Protein AF-A0A929NPH1-F1 (afdb_monomer_lite)

Radius of gyration: 18.11 Å; chains: 1; bounding box: 41×28×46 Å

pLDDT: mean 74.33, std 13.27, range [34.91, 93.19]

Sequence (129 aa):
QRPDTAELERLAEAVLREHPLPDDRQDRSYEQRMALKARSIADYDRKHGAAGVVEELALFTTLYGPDAVEEVEGNDEARIEALNRRLAAEIRACKWDEASPTLIALLMQQVRARLIRTNPRYLKTTLGE

Secondary structure (DSSP, 8-state):
-PPPHHHHHHHHHHHHHHSPPPSSSTT--HHHHHHHHHHHHHHHHHHHHHHHHHHHHHHHHHHH-HHHHHTS-SSHHHHHHHHHHHHHHHHHTTTT-S--HHHHHHHHHHHHHHHHHH-TTHHHHHS--

Structure (mmCIF, N/CA/C/O backbone):
data_AF-A0A929NPH1-F1
#
_entry.id   AF-A0A929NPH1-F1
#
loop_
_atom_site.group_PDB
_atom_site.id
_atom_site.type_symbol
_atom_site.label_atom_id
_atom_site.label_alt_id
_atom_site.label_comp_id
_atom_site.label_asym_id
_atom_site.label_entity_id
_atom_site.label_seq_id
_atom_site.pdbx_PDB_ins_code
_atom_site.Cartn_x
_atom_site.Cartn_y
_atom_site.Cartn_z
_atom_site.occupancy
_atom_site.B_iso_or_equiv
_atom_site.auth_seq_id
_atom_site.auth_comp_id
_atom_site.auth_asym_id
_atom_site.auth_atom_id
_atom_site.pdbx_PDB_model_num
ATOM 1 N N . GLN A 1 1 ? -6.721 -9.126 -13.159 1.00 41.84 1 GLN A N 1
ATOM 2 C CA . GLN A 1 1 ? -5.449 -9.876 -13.151 1.00 41.84 1 GLN A CA 1
ATOM 3 C C . GLN A 1 1 ? -4.318 -8.866 -13.259 1.00 41.84 1 GLN A C 1
ATOM 5 O O . GLN A 1 1 ? -4.361 -8.042 -14.168 1.00 41.84 1 GLN A O 1
ATOM 10 N N . ARG A 1 2 ? -3.388 -8.843 -12.294 1.00 48.34 2 ARG A N 1
ATOM 11 C CA . ARG A 1 2 ? -2.133 -8.090 -12.443 1.00 48.34 2 ARG A CA 1
ATOM 12 C C . ARG A 1 2 ? -1.293 -8.787 -13.523 1.00 48.34 2 ARG A C 1
ATOM 14 O O . ARG A 1 2 ? -1.312 -10.016 -13.549 1.00 48.34 2 ARG A O 1
ATOM 21 N N . PRO A 1 3 ? -0.603 -8.046 -14.401 1.00 53.06 3 PRO A N 1
ATOM 22 C CA . PRO A 1 3 ? 0.395 -8.657 -15.263 1.00 53.06 3 PRO A CA 1
ATOM 23 C C . PRO A 1 3 ? 1.508 -9.246 -14.388 1.00 53.06 3 PRO A C 1
ATOM 25 O O . PRO A 1 3 ? 1.906 -8.615 -13.407 1.00 53.06 3 PRO A O 1
ATOM 28 N N . ASP A 1 4 ? 1.964 -10.453 -14.719 1.00 70.69 4 ASP A N 1
ATOM 29 C CA . ASP A 1 4 ? 3.055 -11.118 -14.008 1.00 70.69 4 ASP A CA 1
ATOM 30 C C . ASP A 1 4 ? 4.316 -10.246 -14.112 1.00 70.69 4 ASP A C 1
ATOM 32 O O . ASP A 1 4 ? 4.729 -9.845 -15.202 1.00 70.69 4 ASP A O 1
ATOM 36 N N . THR A 1 5 ? 4.925 -9.913 -12.974 1.00 65.56 5 THR A N 1
ATOM 37 C CA . THR A 1 5 ? 6.148 -9.108 -12.899 1.00 65.56 5 THR A CA 1
ATOM 38 C C . THR A 1 5 ? 7.256 -9.686 -13.789 1.00 65.56 5 THR A C 1
ATOM 40 O O . THR A 1 5 ? 7.957 -8.931 -14.466 1.00 65.56 5 THR A O 1
ATOM 43 N N . ALA A 1 6 ? 7.360 -11.018 -13.874 1.00 67.31 6 ALA A N 1
ATOM 44 C CA . ALA A 1 6 ? 8.322 -11.703 -14.737 1.00 67.31 6 ALA A CA 1
ATOM 45 C C . ALA A 1 6 ? 7.966 -11.603 -16.231 1.00 67.31 6 ALA A C 1
ATOM 47 O O . ALA A 1 6 ? 8.829 -11.692 -17.107 1.00 67.31 6 ALA A O 1
ATOM 48 N N . GLU A 1 7 ? 6.688 -11.436 -16.555 1.00 69.31 7 GLU A N 1
ATOM 49 C CA . GLU A 1 7 ? 6.215 -11.185 -17.914 1.00 69.31 7 GLU A CA 1
ATOM 50 C C . GLU A 1 7 ? 6.472 -9.730 -18.326 1.00 69.31 7 GLU A C 1
ATOM 52 O O . GLU A 1 7 ? 6.988 -9.492 -19.417 1.00 69.31 7 GLU A O 1
ATOM 57 N N . LEU A 1 8 ? 6.225 -8.767 -17.429 1.00 67.31 8 LEU A N 1
ATOM 58 C CA . LEU A 1 8 ? 6.541 -7.349 -17.642 1.00 67.31 8 LEU A CA 1
ATOM 59 C C . LEU A 1 8 ? 8.036 -7.112 -17.859 1.00 67.31 8 LEU A C 1
ATOM 61 O O . LEU A 1 8 ? 8.409 -6.315 -18.719 1.00 67.31 8 LEU A O 1
ATOM 65 N N . GLU A 1 9 ? 8.887 -7.800 -17.099 1.00 73.38 9 GLU A N 1
ATOM 66 C CA . GLU A 1 9 ? 10.340 -7.702 -17.236 1.00 73.38 9 GLU A CA 1
ATOM 67 C C . GLU A 1 9 ? 10.815 -8.287 -18.573 1.00 73.38 9 GLU A C 1
ATOM 69 O O . GLU A 1 9 ? 11.537 -7.613 -19.310 1.00 73.38 9 GLU A O 1
ATOM 74 N N . ARG A 1 10 ? 10.318 -9.472 -18.959 1.00 76.06 10 ARG A N 1
ATOM 75 C CA . ARG A 1 10 ? 10.621 -10.079 -20.268 1.00 76.06 10 ARG A CA 1
ATOM 76 C C . ARG A 1 10 ? 10.176 -9.205 -21.439 1.00 76.06 10 ARG A C 1
ATOM 78 O O . ARG A 1 10 ? 10.933 -9.040 -22.394 1.00 76.06 10 ARG A O 1
ATOM 85 N N . LEU A 1 11 ? 8.976 -8.628 -21.371 1.00 73.56 11 LEU A N 1
ATOM 86 C CA . LEU A 1 11 ? 8.471 -7.722 -22.406 1.00 73.56 11 LEU A CA 1
ATOM 87 C C . LEU A 1 11 ? 9.298 -6.437 -22.485 1.00 73.56 11 LEU A C 1
ATOM 89 O O . LEU A 1 11 ? 9.636 -5.988 -23.580 1.00 73.56 11 LEU A O 1
ATOM 93 N N . ALA A 1 12 ? 9.661 -5.860 -21.339 1.00 70.50 12 ALA A N 1
ATOM 94 C CA . ALA A 1 12 ? 10.513 -4.680 -21.300 1.00 70.50 12 ALA A CA 1
ATOM 95 C C . ALA A 1 12 ? 11.902 -4.959 -21.899 1.00 70.50 12 ALA A C 1
ATOM 97 O O . ALA A 1 12 ? 12.421 -4.132 -22.646 1.00 70.50 12 ALA A O 1
ATOM 98 N N . GLU A 1 13 ? 12.497 -6.118 -21.611 1.00 77.31 13 GLU A N 1
ATOM 99 C CA . GLU A 1 13 ? 13.783 -6.522 -22.187 1.00 77.31 13 GLU A CA 1
ATOM 100 C C . GLU A 1 13 ? 13.717 -6.760 -23.694 1.00 77.31 13 GLU A C 1
ATOM 102 O O . GLU A 1 13 ? 14.625 -6.332 -24.408 1.00 77.31 13 GLU A O 1
ATOM 107 N N . ALA A 1 14 ?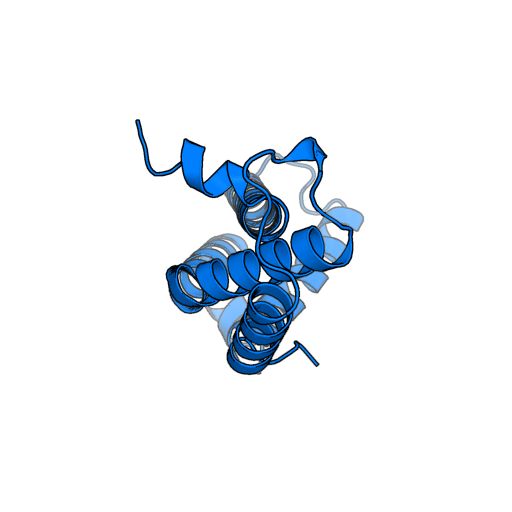 12.657 -7.404 -24.187 1.00 78.12 14 ALA A N 1
ATOM 108 C CA . ALA A 1 14 ? 12.464 -7.632 -25.617 1.00 78.12 14 ALA A CA 1
ATOM 109 C C . ALA A 1 14 ? 12.406 -6.302 -26.386 1.00 78.12 14 ALA A C 1
ATOM 111 O O . ALA A 1 14 ? 13.172 -6.092 -27.326 1.00 78.12 14 ALA A O 1
ATOM 112 N N . VAL A 1 15 ? 11.595 -5.354 -25.906 1.00 73.25 15 VAL A N 1
ATOM 113 C CA . VAL A 1 15 ? 11.452 -4.030 -26.529 1.00 73.25 15 VAL A CA 1
ATOM 114 C C . VAL A 1 15 ? 12.756 -3.230 -26.473 1.00 73.25 15 VAL A C 1
ATOM 116 O O . VAL A 1 15 ? 13.113 -2.575 -27.446 1.00 73.25 15 VAL A O 1
ATOM 119 N N . LEU A 1 16 ? 13.503 -3.284 -25.366 1.00 72.69 16 LEU A N 1
ATOM 120 C CA . LEU A 1 16 ? 14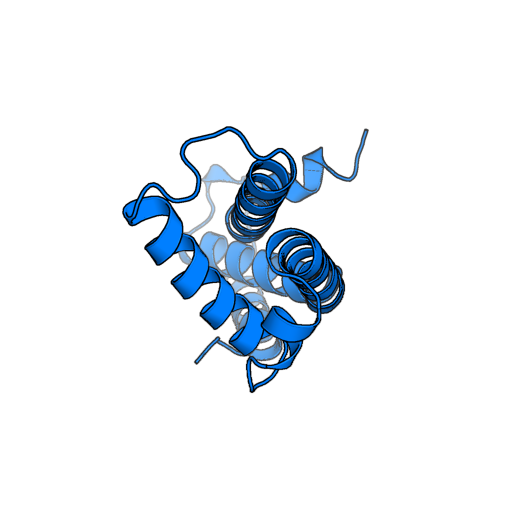.784 -2.572 -25.245 1.00 72.69 16 LEU A CA 1
ATOM 121 C C . LEU A 1 16 ? 15.908 -3.197 -26.084 1.00 72.69 16 LEU A C 1
ATOM 123 O O . LEU A 1 16 ? 16.882 -2.511 -26.391 1.00 72.69 16 LEU A O 1
ATOM 127 N N . ARG A 1 17 ? 15.789 -4.478 -26.451 1.00 78.50 17 ARG A N 1
ATOM 128 C CA . ARG A 1 17 ? 16.722 -5.164 -27.352 1.00 78.50 17 ARG A CA 1
ATOM 129 C C . ARG A 1 17 ? 16.461 -4.804 -28.815 1.00 78.50 17 ARG A C 1
ATOM 131 O O . ARG A 1 17 ? 17.414 -4.622 -29.564 1.00 78.50 17 ARG A O 1
ATOM 138 N N . GLU A 1 18 ? 15.193 -4.686 -29.201 1.00 75.88 18 GLU A N 1
ATOM 139 C CA . GLU A 1 18 ? 14.775 -4.294 -30.556 1.00 75.88 18 GLU A CA 1
ATOM 140 C C . GLU A 1 18 ? 14.897 -2.783 -30.793 1.00 75.88 18 GLU A C 1
ATOM 142 O O . GLU A 1 18 ? 15.252 -2.340 -31.884 1.00 75.88 18 GLU A O 1
ATOM 147 N N . HIS A 1 19 ? 14.669 -1.988 -29.747 1.00 71.38 19 HIS A N 1
ATOM 148 C CA . HIS A 1 19 ? 14.754 -0.532 -29.771 1.00 71.38 19 HIS A CA 1
ATOM 149 C C . HIS A 1 19 ? 15.702 -0.038 -28.670 1.00 71.38 19 HIS A C 1
ATOM 151 O O . HIS A 1 19 ? 15.242 0.454 -27.630 1.00 71.38 19 HIS A O 1
ATOM 157 N N . PRO A 1 20 ? 17.029 -0.139 -28.876 1.00 71.81 20 PRO A N 1
ATOM 158 C CA . PRO A 1 20 ? 18.013 0.314 -27.902 1.00 71.81 20 PRO A CA 1
ATOM 159 C C . PRO A 1 20 ? 17.846 1.802 -27.585 1.00 71.81 20 PRO A C 1
ATOM 161 O O . PRO A 1 20 ? 17.513 2.615 -28.448 1.00 71.81 20 PRO A O 1
ATOM 164 N N . LEU A 1 21 ? 18.039 2.148 -26.311 1.00 71.50 21 LEU A N 1
ATOM 165 C CA . LEU A 1 21 ? 17.775 3.496 -25.815 1.00 71.50 21 LEU A CA 1
ATOM 166 C C . LEU A 1 21 ? 18.744 4.504 -26.447 1.00 71.50 21 LEU A C 1
ATOM 168 O O . LEU A 1 21 ? 19.952 4.289 -26.353 1.00 71.50 21 LEU A O 1
ATOM 172 N N . PRO A 1 22 ? 18.247 5.617 -27.013 1.00 65.69 22 PRO A N 1
ATOM 173 C CA . PRO A 1 22 ? 19.106 6.721 -27.412 1.00 65.69 22 PRO A CA 1
ATOM 174 C C . PRO A 1 22 ? 19.781 7.355 -26.187 1.00 65.69 22 PRO A C 1
ATOM 176 O O . PRO A 1 22 ? 19.236 7.328 -25.070 1.00 65.69 22 PRO A O 1
ATOM 179 N N . ASP A 1 23 ? 20.961 7.939 -26.413 1.00 66.44 23 ASP A N 1
ATOM 180 C CA . ASP A 1 23 ? 21.737 8.640 -25.383 1.00 66.44 23 ASP A CA 1
ATOM 181 C C . ASP A 1 23 ? 20.960 9.830 -24.798 1.00 66.44 23 ASP A C 1
ATOM 183 O O . ASP A 1 23 ? 20.982 10.054 -23.582 1.00 66.44 23 ASP A O 1
ATOM 187 N N . ASP A 1 24 ? 20.188 10.543 -25.628 1.00 62.97 24 ASP A N 1
ATOM 188 C CA . ASP A 1 24 ? 19.273 11.582 -25.159 1.00 62.97 24 ASP A CA 1
ATOM 189 C C . ASP A 1 24 ? 17.933 10.985 -24.687 1.00 62.97 24 ASP A C 1
ATOM 191 O O . ASP A 1 24 ? 17.300 10.138 -25.320 1.00 62.97 24 ASP A O 1
ATOM 195 N N . ARG A 1 25 ? 17.456 11.462 -23.535 1.00 60.00 25 ARG A N 1
ATOM 196 C CA . ARG A 1 25 ? 16.142 11.117 -22.986 1.00 60.00 25 ARG A CA 1
ATOM 197 C C . ARG A 1 25 ? 14.978 11.694 -23.788 1.00 60.00 25 ARG A C 1
ATOM 199 O O . ARG A 1 25 ? 13.886 11.134 -23.673 1.00 60.00 25 ARG A O 1
ATOM 206 N N . GLN A 1 26 ? 15.172 12.796 -24.512 1.00 65.31 26 GLN A N 1
ATOM 207 C CA . GLN A 1 26 ? 14.104 13.455 -25.271 1.00 65.31 26 GLN A CA 1
ATOM 208 C C . GLN A 1 26 ? 13.731 12.687 -26.545 1.00 65.31 26 GLN A C 1
ATOM 210 O O . GLN A 1 26 ? 12.553 12.648 -26.896 1.00 65.31 26 GLN A O 1
ATOM 215 N N . ASP A 1 27 ? 14.687 11.963 -27.125 1.00 65.00 27 ASP A N 1
ATOM 216 C CA . ASP A 1 27 ? 14.518 11.210 -28.376 1.00 65.00 27 ASP A CA 1
ATOM 217 C C . ASP A 1 27 ? 13.949 9.798 -28.185 1.00 65.00 27 ASP A C 1
ATOM 219 O O . ASP A 1 27 ? 13.854 9.008 -29.124 1.00 65.00 27 ASP A O 1
ATOM 223 N N . ARG A 1 28 ? 13.550 9.445 -26.959 1.00 74.00 28 ARG A N 1
ATOM 224 C CA . ARG A 1 28 ? 13.002 8.116 -26.671 1.00 74.00 28 ARG A CA 1
ATOM 225 C C . ARG A 1 28 ? 11.619 7.956 -27.285 1.00 74.00 28 ARG A C 1
ATOM 227 O O . ARG A 1 28 ? 10.708 8.741 -26.992 1.00 74.00 28 ARG A O 1
ATOM 234 N N . SER A 1 29 ? 11.432 6.876 -28.040 1.00 75.62 29 SER A N 1
ATOM 235 C CA . SER A 1 29 ? 10.127 6.503 -28.582 1.00 75.62 29 SER A CA 1
ATOM 236 C C . SER A 1 29 ? 9.119 6.228 -27.456 1.00 75.62 29 SER A C 1
ATOM 238 O O . SER A 1 29 ? 9.457 6.083 -26.272 1.00 75.62 29 SER A O 1
ATOM 240 N N . TYR A 1 30 ? 7.832 6.204 -27.796 1.00 71.94 30 TYR A N 1
ATOM 241 C CA . TYR A 1 30 ? 6.783 5.877 -26.832 1.00 71.94 30 TYR A CA 1
ATOM 242 C C . TYR A 1 30 ? 6.980 4.471 -26.235 1.00 71.94 30 TYR A C 1
ATOM 244 O O . TYR A 1 30 ? 6.922 4.300 -25.018 1.00 71.94 30 TYR A O 1
ATOM 252 N N . GLU A 1 31 ? 7.324 3.501 -27.076 1.00 68.50 31 GLU A N 1
ATOM 253 C CA . GLU A 1 31 ? 7.568 2.098 -26.739 1.00 68.50 31 GLU A CA 1
ATOM 254 C C . GLU A 1 31 ? 8.747 1.960 -25.769 1.00 68.50 31 GLU A C 1
ATOM 256 O O . GLU A 1 31 ? 8.640 1.288 -24.743 1.00 68.50 31 GLU A O 1
ATOM 261 N N . GLN A 1 32 ? 9.841 2.688 -26.013 1.00 69.75 32 GLN A N 1
ATOM 262 C CA . GLN A 1 32 ? 11.007 2.727 -25.125 1.00 69.75 32 GLN A CA 1
ATOM 263 C C . GLN A 1 32 ? 10.680 3.322 -23.750 1.00 69.75 32 GLN A C 1
ATOM 265 O O . GLN A 1 32 ? 11.143 2.833 -22.715 1.00 69.75 32 GLN A O 1
ATOM 270 N N . ARG A 1 33 ? 9.858 4.379 -23.713 1.00 71.06 33 ARG A N 1
ATOM 271 C CA . ARG A 1 33 ? 9.375 4.967 -22.453 1.00 71.06 33 ARG A CA 1
ATOM 272 C C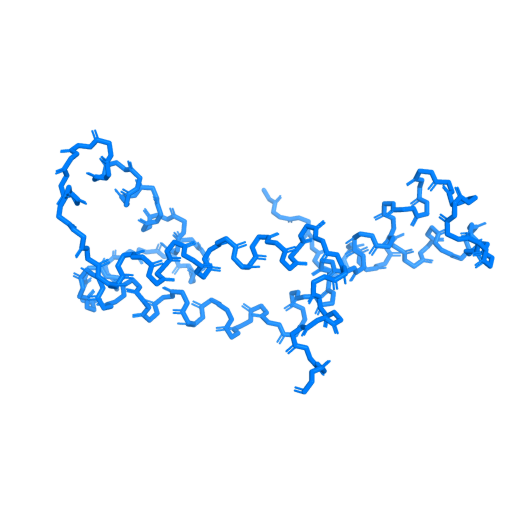 . ARG A 1 33 ? 8.478 3.993 -21.692 1.00 71.06 33 ARG A C 1
ATOM 274 O O . ARG A 1 33 ? 8.584 3.910 -20.468 1.00 71.06 33 ARG A O 1
ATOM 281 N N . MET A 1 34 ? 7.644 3.234 -22.400 1.00 70.56 34 MET A N 1
ATOM 282 C CA . MET A 1 34 ? 6.782 2.220 -21.800 1.00 70.56 34 MET A CA 1
ATOM 283 C C . MET A 1 34 ? 7.560 1.016 -21.264 1.00 70.56 34 MET A C 1
ATOM 285 O O . MET A 1 34 ? 7.300 0.599 -20.137 1.00 70.56 34 MET A O 1
ATOM 289 N N . ALA A 1 35 ? 8.564 0.527 -21.993 1.00 70.56 35 ALA A N 1
ATOM 290 C CA . ALA A 1 35 ? 9.444 -0.548 -21.537 1.00 70.56 35 ALA A CA 1
ATOM 291 C C . ALA A 1 35 ? 10.224 -0.153 -20.271 1.00 70.56 35 ALA A C 1
ATOM 293 O O . ALA A 1 35 ? 10.268 -0.902 -19.297 1.00 70.56 35 ALA A O 1
ATOM 294 N N . LEU A 1 36 ? 10.765 1.069 -20.223 1.00 69.31 36 LEU A N 1
ATOM 295 C CA . LEU A 1 36 ? 11.417 1.597 -19.019 1.00 69.31 36 LEU A CA 1
ATOM 296 C C . LEU A 1 36 ? 10.465 1.709 -17.825 1.00 69.31 36 LEU A C 1
ATOM 298 O O . LEU A 1 36 ? 10.863 1.452 -16.689 1.00 69.31 36 LEU A O 1
ATOM 302 N N . LYS A 1 37 ? 9.209 2.089 -18.070 1.00 66.81 37 LYS A N 1
ATOM 303 C CA . LYS A 1 37 ? 8.186 2.164 -17.026 1.00 66.81 37 LYS A CA 1
ATOM 304 C C . LYS A 1 37 ? 7.819 0.773 -16.508 1.00 66.81 37 LYS A C 1
ATOM 306 O O . LYS A 1 37 ? 7.776 0.590 -15.298 1.00 66.81 37 LYS A O 1
ATOM 311 N N . ALA A 1 38 ? 7.623 -0.200 -17.397 1.00 67.12 38 ALA A N 1
ATOM 312 C CA . ALA A 1 38 ? 7.369 -1.593 -17.031 1.00 67.12 38 ALA A CA 1
ATOM 313 C C . ALA A 1 38 ? 8.525 -2.184 -16.208 1.00 67.12 38 ALA A C 1
ATOM 315 O O . ALA A 1 38 ? 8.290 -2.765 -15.152 1.00 67.12 38 ALA A O 1
ATOM 316 N N . ARG A 1 39 ? 9.776 -1.930 -16.610 1.00 68.94 39 ARG A N 1
ATOM 317 C CA . ARG A 1 39 ? 10.965 -2.349 -15.857 1.00 68.94 39 ARG A CA 1
ATOM 318 C C . ARG A 1 39 ? 11.067 -1.683 -14.485 1.00 68.94 39 ARG A C 1
ATOM 320 O O . ARG A 1 39 ? 11.401 -2.345 -13.515 1.00 68.94 39 ARG A O 1
ATOM 327 N N . SER A 1 40 ? 10.725 -0.399 -14.376 1.00 64.12 40 SER A N 1
ATOM 328 C CA . SER A 1 40 ? 10.687 0.295 -13.082 1.00 64.12 40 SER A CA 1
ATOM 329 C C . SER A 1 40 ? 9.605 -0.252 -12.146 1.00 64.12 40 SER A C 1
ATOM 331 O O . SER A 1 40 ? 9.807 -0.246 -10.935 1.00 64.12 40 SER A O 1
ATOM 333 N N . ILE A 1 41 ? 8.465 -0.694 -12.688 1.00 64.12 41 ILE A N 1
ATOM 334 C CA . ILE A 1 41 ? 7.412 -1.371 -11.917 1.00 64.12 41 ILE A CA 1
ATOM 335 C C . ILE A 1 41 ? 7.932 -2.727 -11.437 1.00 64.12 41 ILE A C 1
ATOM 337 O O . ILE A 1 41 ? 7.827 -3.023 -10.252 1.00 64.12 41 ILE A O 1
ATOM 341 N N . ALA A 1 42 ? 8.578 -3.494 -12.319 1.00 67.44 42 ALA A N 1
ATOM 342 C CA . ALA A 1 42 ? 9.148 -4.785 -11.956 1.00 67.44 42 ALA A CA 1
ATOM 343 C C . ALA A 1 42 ? 10.276 -4.677 -10.918 1.00 67.44 42 ALA A C 1
ATOM 345 O O . ALA A 1 42 ? 10.297 -5.427 -9.947 1.00 67.44 42 ALA A O 1
ATOM 346 N N . ASP A 1 43 ? 11.169 -3.693 -11.056 1.00 65.19 43 ASP A N 1
ATOM 347 C CA . ASP A 1 43 ? 12.211 -3.399 -10.069 1.00 65.19 43 ASP A CA 1
ATOM 348 C C . ASP A 1 43 ? 11.620 -3.003 -8.707 1.00 65.19 43 ASP A C 1
ATOM 350 O O . ASP A 1 43 ? 12.178 -3.370 -7.671 1.00 65.19 43 ASP A O 1
ATOM 354 N N . TYR A 1 44 ? 10.510 -2.257 -8.693 1.00 62.47 44 TYR A N 1
ATOM 355 C CA . TYR A 1 44 ? 9.815 -1.896 -7.459 1.00 62.47 44 TYR A CA 1
ATOM 356 C C . TYR A 1 44 ? 9.181 -3.116 -6.796 1.00 62.47 44 TYR A C 1
ATOM 358 O O . TYR A 1 44 ? 9.430 -3.348 -5.617 1.00 62.47 44 TYR A O 1
ATOM 366 N N . ASP A 1 45 ? 8.432 -3.924 -7.545 1.00 65.38 45 ASP A N 1
ATOM 367 C CA . ASP A 1 45 ? 7.813 -5.143 -7.022 1.00 65.38 45 ASP A CA 1
ATOM 368 C C . ASP A 1 45 ? 8.884 -6.118 -6.499 1.00 65.38 45 ASP A C 1
ATOM 370 O O . ASP A 1 45 ? 8.727 -6.700 -5.427 1.00 65.38 45 ASP A O 1
ATOM 374 N N . ARG A 1 46 ? 10.039 -6.215 -7.173 1.00 67.88 46 ARG A N 1
ATOM 375 C CA . ARG A 1 46 ? 11.173 -7.038 -6.723 1.00 67.88 46 ARG A CA 1
ATOM 376 C C . ARG A 1 46 ? 11.823 -6.514 -5.438 1.00 67.88 46 ARG A C 1
ATOM 378 O O . ARG A 1 46 ? 12.237 -7.307 -4.599 1.00 67.88 46 ARG A O 1
ATOM 385 N N . LYS A 1 47 ? 11.960 -5.190 -5.290 1.00 62.31 47 LYS A N 1
ATOM 386 C CA . LYS A 1 47 ? 12.625 -4.561 -4.130 1.00 62.31 47 LYS A CA 1
ATOM 387 C C . LYS A 1 47 ? 11.713 -4.385 -2.921 1.00 62.31 47 LYS A C 1
ATOM 389 O O . LYS A 1 47 ? 12.185 -4.442 -1.792 1.00 62.31 47 LYS A O 1
ATOM 394 N N . HIS A 1 48 ? 10.436 -4.122 -3.157 1.00 56.88 48 HIS A N 1
ATOM 395 C CA . HIS A 1 48 ? 9.506 -3.640 -2.142 1.00 56.88 48 HIS A CA 1
ATOM 396 C C . HIS A 1 48 ? 8.199 -4.431 -2.094 1.00 56.88 48 HIS A C 1
ATOM 398 O O . HIS A 1 48 ? 7.410 -4.177 -1.192 1.00 56.88 48 HIS A O 1
ATOM 404 N N . GLY A 1 49 ? 7.961 -5.389 -2.997 1.00 61.25 49 GLY A N 1
ATOM 405 C CA . GLY A 1 49 ? 6.689 -6.115 -3.080 1.00 61.25 49 GLY A CA 1
ATOM 406 C C . GLY A 1 49 ? 6.277 -6.778 -1.766 1.00 61.25 49 GLY A C 1
ATOM 407 O O . GLY A 1 49 ? 5.135 -6.634 -1.352 1.00 61.25 49 GLY A O 1
ATOM 408 N N . ALA A 1 50 ? 7.209 -7.417 -1.051 1.00 61.44 50 ALA A N 1
ATOM 409 C CA . ALA A 1 50 ? 6.920 -8.001 0.263 1.00 61.44 50 ALA A CA 1
ATOM 410 C C . ALA A 1 50 ? 6.938 -6.959 1.400 1.00 61.44 50 ALA A C 1
ATOM 412 O O . ALA A 1 50 ? 6.068 -6.970 2.264 1.00 61.44 50 ALA A O 1
ATOM 413 N N . ALA A 1 51 ? 7.899 -6.029 1.397 1.00 64.69 51 ALA A N 1
ATOM 414 C CA . ALA A 1 51 ? 8.067 -5.061 2.486 1.00 64.69 51 ALA A CA 1
ATOM 415 C C . ALA A 1 51 ? 6.949 -4.000 2.528 1.00 64.69 51 ALA A C 1
ATOM 417 O O . ALA A 1 51 ? 6.442 -3.682 3.598 1.00 64.69 51 ALA A O 1
ATOM 418 N N . GLY A 1 52 ? 6.522 -3.493 1.368 1.00 68.44 52 GLY A N 1
ATOM 419 C CA . GLY A 1 52 ? 5.460 -2.490 1.270 1.00 68.44 52 GLY A CA 1
ATOM 420 C C . GLY A 1 52 ? 4.083 -3.042 1.640 1.00 68.44 52 GLY A C 1
ATOM 421 O O . GLY A 1 52 ? 3.285 -2.327 2.239 1.00 68.44 52 GLY A O 1
ATOM 422 N N . VAL A 1 53 ? 3.831 -4.321 1.343 1.00 76.62 53 VAL A N 1
ATOM 423 C CA . VAL A 1 53 ? 2.615 -5.036 1.758 1.00 76.62 53 VAL A CA 1
ATOM 424 C C . VAL A 1 53 ? 2.581 -5.216 3.278 1.00 76.62 53 VAL A C 1
ATOM 426 O O . VAL A 1 53 ? 1.563 -4.929 3.903 1.00 76.62 53 VAL A O 1
ATOM 429 N N . VAL A 1 54 ? 3.705 -5.611 3.886 1.00 80.44 54 VAL A N 1
ATOM 430 C CA . VAL A 1 54 ? 3.825 -5.752 5.346 1.00 80.44 54 VAL A CA 1
ATOM 431 C C . VAL A 1 54 ? 3.621 -4.413 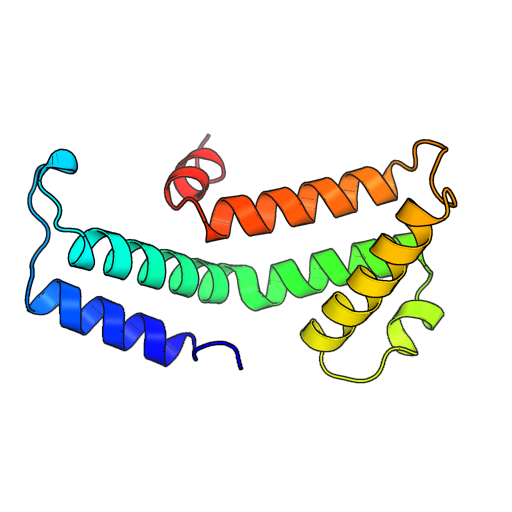6.060 1.00 80.44 54 VAL A C 1
ATOM 433 O O . VAL A 1 54 ? 2.853 -4.345 7.018 1.00 80.44 54 VAL A O 1
ATOM 436 N N . GLU A 1 55 ? 4.261 -3.338 5.593 1.00 80.06 55 GLU A N 1
ATOM 437 C CA . GLU A 1 55 ? 4.096 -2.006 6.190 1.00 80.06 55 GLU A CA 1
ATOM 438 C C . GLU A 1 55 ? 2.660 -1.478 6.042 1.00 80.06 55 GLU A C 1
ATOM 440 O O . GLU A 1 55 ? 2.118 -0.899 6.983 1.00 80.06 55 GLU A O 1
ATOM 445 N N . GLU A 1 56 ? 2.019 -1.678 4.883 1.00 83.94 56 GLU A N 1
ATOM 446 C CA . GLU A 1 56 ? 0.643 -1.215 4.661 1.00 83.94 56 GLU A CA 1
ATOM 447 C C . GLU A 1 56 ? -0.353 -1.984 5.543 1.00 83.94 56 GLU A C 1
ATOM 449 O O . GLU A 1 56 ? -1.224 -1.369 6.163 1.00 83.94 56 GLU A O 1
ATOM 454 N N . LEU A 1 57 ? -0.183 -3.304 5.690 1.00 87.38 57 LEU A N 1
ATOM 455 C CA . LEU A 1 57 ? -0.974 -4.097 6.634 1.00 87.38 57 LEU A CA 1
ATOM 456 C C . LEU A 1 57 ? -0.743 -3.672 8.087 1.00 87.38 57 LEU A C 1
ATOM 458 O O . LEU A 1 57 ? -1.712 -3.547 8.828 1.00 87.38 57 LEU A O 1
ATOM 462 N N . ALA A 1 58 ? 0.493 -3.380 8.499 1.00 88.31 58 ALA A N 1
ATOM 463 C CA . ALA A 1 58 ? 0.779 -2.912 9.857 1.00 88.31 58 ALA A CA 1
ATOM 464 C C . ALA A 1 58 ? 0.070 -1.582 10.182 1.00 88.31 58 ALA A C 1
ATOM 466 O O . ALA A 1 58 ? -0.447 -1.391 11.290 1.00 88.31 58 ALA A O 1
ATOM 467 N N . LEU A 1 59 ? -0.012 -0.667 9.212 1.00 86.62 59 LEU A N 1
ATOM 468 C CA . LEU A 1 59 ? -0.766 0.577 9.368 1.00 86.62 59 LEU A CA 1
ATOM 469 C C . LEU A 1 59 ? -2.275 0.336 9.440 1.00 86.62 59 LEU A C 1
ATOM 471 O O . LEU A 1 59 ? -2.943 0.956 10.269 1.00 86.62 59 LEU A O 1
ATOM 475 N N . PHE A 1 60 ? -2.816 -0.590 8.643 1.00 91.12 60 PHE A N 1
ATOM 476 C CA . PHE A 1 60 ? -4.217 -0.993 8.773 1.00 91.12 60 PHE A CA 1
ATOM 477 C C . PHE A 1 60 ? -4.514 -1.659 10.119 1.00 91.12 60 PHE A C 1
ATOM 479 O O . PHE A 1 60 ? -5.534 -1.345 10.725 1.00 91.12 60 PHE A O 1
ATOM 486 N N . THR A 1 61 ? -3.612 -2.497 10.630 1.00 91.88 61 THR A N 1
ATOM 487 C CA . THR A 1 61 ? -3.714 -3.092 11.970 1.00 91.88 61 THR A CA 1
ATOM 488 C C . THR A 1 61 ? -3.719 -2.016 13.049 1.00 91.88 61 THR A C 1
ATOM 490 O O . THR A 1 61 ? -4.479 -2.104 14.007 1.00 91.88 61 THR A O 1
ATOM 493 N N . THR A 1 62 ? -2.928 -0.956 12.881 1.00 89.69 62 THR A N 1
ATOM 494 C CA . THR A 1 62 ? -2.937 0.189 13.805 1.00 89.69 62 THR A CA 1
ATOM 495 C C . THR A 1 62 ? -4.249 0.978 13.724 1.00 89.69 62 THR A C 1
ATOM 497 O O . THR A 1 62 ? -4.714 1.503 14.732 1.00 89.69 62 THR A O 1
ATOM 500 N N . LEU A 1 63 ? -4.852 1.078 12.534 1.00 89.44 63 LEU A N 1
ATOM 501 C CA . LEU A 1 63 ? -6.076 1.849 12.303 1.00 89.44 63 LEU A CA 1
ATOM 502 C C . LEU A 1 63 ? -7.349 1.112 12.748 1.00 89.44 63 LEU A C 1
ATOM 504 O O . LEU A 1 63 ? -8.257 1.738 13.290 1.00 89.44 63 LEU A O 1
ATOM 508 N N . TYR A 1 64 ? -7.423 -0.196 12.500 1.00 90.81 64 TYR A N 1
ATOM 509 C CA . TYR A 1 64 ? -8.628 -1.006 12.695 1.00 90.81 64 TYR A CA 1
ATOM 510 C C . TYR A 1 64 ? -8.518 -2.055 13.804 1.00 90.81 64 TYR A C 1
ATOM 512 O O . TYR A 1 64 ? -9.541 -2.599 14.215 1.00 90.81 64 TYR A O 1
ATOM 520 N N . GLY A 1 65 ? -7.312 -2.318 14.304 1.00 91.88 65 GLY A N 1
ATOM 521 C CA . GLY A 1 65 ? -7.019 -3.440 15.191 1.00 91.88 65 GLY A CA 1
ATOM 522 C C . GLY A 1 65 ? -6.665 -4.724 14.422 1.00 91.88 65 GLY A C 1
ATOM 523 O O . GLY A 1 65 ? -7.020 -4.858 13.249 1.00 91.88 65 GLY A O 1
ATOM 524 N N . PRO A 1 66 ? -5.957 -5.669 15.069 1.00 90.19 66 PRO A N 1
ATOM 525 C CA . PRO A 1 66 ? -5.515 -6.920 14.447 1.00 90.19 66 PRO A CA 1
ATOM 526 C C . PRO A 1 66 ? -6.688 -7.798 14.007 1.00 90.19 66 PRO A C 1
ATOM 528 O O . PRO A 1 66 ? -6.702 -8.247 12.866 1.00 90.19 66 PRO A O 1
ATOM 531 N N . ASP A 1 67 ? -7.714 -7.940 14.847 1.00 90.19 67 ASP A N 1
ATOM 532 C CA . ASP A 1 67 ? -8.882 -8.781 14.559 1.00 90.19 67 ASP A CA 1
ATOM 533 C C . ASP A 1 67 ? -9.579 -8.347 13.259 1.00 90.19 67 ASP A C 1
ATOM 535 O O . ASP A 1 67 ? -9.844 -9.155 12.374 1.00 90.19 67 ASP A O 1
ATOM 539 N N . ALA A 1 68 ? -9.773 -7.037 13.081 1.00 88.50 68 ALA A N 1
ATOM 540 C CA . ALA A 1 68 ? -10.422 -6.477 11.899 1.00 88.50 68 ALA A CA 1
ATOM 541 C C . ALA A 1 68 ? -9.605 -6.643 10.604 1.00 88.50 68 ALA A C 1
ATOM 543 O O . ALA A 1 68 ? -10.167 -6.526 9.513 1.00 88.50 68 ALA A O 1
ATOM 544 N N . VAL A 1 69 ? -8.291 -6.860 10.708 1.00 89.31 69 VAL A N 1
ATOM 545 C CA . VAL A 1 69 ? -7.406 -7.141 9.570 1.00 89.31 69 VAL A CA 1
ATOM 546 C C . VAL A 1 69 ? -7.355 -8.641 9.282 1.00 89.31 69 VAL A C 1
ATOM 548 O O . VAL A 1 69 ? -7.380 -9.033 8.115 1.00 89.31 69 VAL A O 1
ATOM 551 N N . GLU A 1 70 ? -7.324 -9.479 10.319 1.00 88.81 70 GLU A N 1
ATOM 552 C CA . GLU A 1 70 ? -7.278 -10.941 10.201 1.00 88.81 70 GLU A CA 1
ATOM 553 C C . GLU A 1 70 ? -8.595 -11.547 9.698 1.00 88.81 70 GLU A C 1
ATOM 555 O O . GLU A 1 70 ? -8.558 -12.510 8.929 1.00 88.81 70 GLU A O 1
ATOM 560 N N . GLU A 1 71 ? -9.739 -10.950 10.050 1.00 90.31 71 GLU A N 1
ATOM 561 C CA . GLU A 1 71 ? -11.072 -11.332 9.553 1.00 90.31 71 GLU A CA 1
ATOM 562 C C . GLU A 1 71 ? -11.220 -11.181 8.032 1.00 90.31 71 GLU A C 1
ATOM 564 O O . GLU A 1 71 ? -12.105 -11.783 7.419 1.00 90.31 71 GLU A O 1
ATOM 569 N N . VAL A 1 72 ? -10.368 -10.374 7.395 1.00 89.88 72 VAL A N 1
ATOM 570 C CA . VAL A 1 72 ? -10.388 -10.219 5.944 1.00 89.88 72 VAL A CA 1
ATOM 571 C C . VAL A 1 72 ? -9.718 -11.435 5.306 1.00 89.88 72 VAL A C 1
ATOM 573 O O . VAL A 1 72 ? -8.514 -11.655 5.434 1.00 89.88 72 VAL A O 1
ATOM 576 N N . GLU A 1 73 ? -10.498 -12.235 4.588 1.00 86.62 73 GLU A N 1
ATOM 577 C CA . GLU A 1 73 ? -9.984 -13.407 3.881 1.00 86.62 73 GLU A CA 1
ATOM 578 C C . GLU A 1 73 ? -9.154 -13.034 2.640 1.00 86.62 73 GLU A C 1
ATOM 580 O O . GLU A 1 73 ? -9.355 -11.997 2.001 1.00 86.62 73 GLU A O 1
ATOM 585 N N . GLY A 1 74 ? -8.240 -13.931 2.263 1.00 84.62 74 GLY A N 1
ATOM 586 C CA . GLY A 1 74 ? -7.403 -13.809 1.072 1.00 84.62 74 GLY A CA 1
ATOM 587 C C . GLY A 1 74 ? -5.920 -13.635 1.386 1.00 84.62 74 GLY A C 1
ATOM 588 O O . GLY A 1 74 ? -5.489 -13.681 2.537 1.00 84.62 74 GLY A O 1
ATOM 589 N N . ASN A 1 75 ? -5.125 -13.468 0.330 1.00 84.75 75 ASN A N 1
ATOM 590 C CA . ASN A 1 75 ? -3.724 -13.087 0.477 1.00 84.75 75 ASN A CA 1
ATOM 591 C C . ASN A 1 75 ? -3.610 -11.618 0.920 1.00 84.75 75 ASN A C 1
ATOM 593 O O . ASN A 1 75 ? -4.576 -10.856 0.862 1.00 84.75 75 ASN A O 1
ATOM 597 N N . ASP A 1 76 ? -2.416 -11.209 1.337 1.00 84.06 76 ASP A N 1
ATOM 598 C CA . ASP A 1 76 ? -2.174 -9.871 1.886 1.00 84.06 76 ASP A CA 1
ATOM 599 C C . ASP A 1 76 ? -2.596 -8.735 0.939 1.00 84.06 76 ASP A C 1
ATOM 601 O O . ASP A 1 76 ? -3.095 -7.700 1.373 1.00 84.06 76 ASP A O 1
ATOM 605 N N . GLU A 1 77 ? -2.490 -8.946 -0.371 1.00 80.62 77 GLU A N 1
ATOM 606 C CA . GLU A 1 77 ? -2.917 -7.974 -1.378 1.00 80.62 77 GLU A CA 1
ATOM 607 C C . GLU A 1 77 ? -4.441 -7.840 -1.452 1.00 80.62 77 GLU A C 1
ATOM 609 O O . GLU A 1 77 ? -4.965 -6.724 -1.491 1.00 80.62 77 GLU A O 1
ATOM 614 N N . ALA A 1 78 ? -5.162 -8.965 -1.442 1.00 80.94 78 ALA A N 1
ATOM 615 C CA . ALA A 1 78 ? -6.620 -8.982 -1.401 1.00 80.94 78 ALA A CA 1
ATOM 616 C C . ALA A 1 78 ? -7.142 -8.348 -0.103 1.00 80.94 78 ALA A C 1
ATOM 618 O O . ALA A 1 78 ? -8.121 -7.594 -0.134 1.00 80.94 78 ALA A O 1
ATOM 619 N N . ARG A 1 79 ? -6.440 -8.583 1.015 1.00 88.44 79 ARG A N 1
ATOM 620 C CA . ARG A 1 79 ? -6.720 -7.942 2.304 1.00 88.44 79 ARG A CA 1
ATOM 621 C C . ARG A 1 79 ? -6.566 -6.431 2.235 1.00 88.44 79 ARG A C 1
ATOM 623 O O . ARG A 1 79 ? -7.512 -5.709 2.546 1.00 88.44 79 ARG A O 1
ATOM 630 N N . ILE A 1 80 ? -5.416 -5.950 1.760 1.00 88.19 80 ILE A N 1
ATOM 631 C CA . ILE A 1 80 ? -5.157 -4.519 1.555 1.00 88.19 80 ILE A CA 1
ATOM 632 C C . ILE A 1 80 ? -6.234 -3.896 0.662 1.00 88.19 80 ILE A C 1
ATOM 634 O O . ILE A 1 80 ? -6.711 -2.796 0.942 1.00 88.19 80 ILE A O 1
ATOM 638 N N . GLU A 1 81 ? -6.652 -4.571 -0.411 1.00 87.00 81 GLU A N 1
ATOM 639 C CA . GLU A 1 81 ? -7.683 -4.050 -1.311 1.00 87.00 81 GLU A CA 1
ATOM 640 C C . GLU A 1 81 ? -9.047 -3.911 -0.615 1.00 87.00 81 GLU A C 1
ATOM 642 O O . GLU A 1 81 ? -9.725 -2.888 -0.757 1.00 87.00 81 GLU A O 1
ATOM 647 N N . ALA A 1 82 ? -9.454 -4.914 0.164 1.00 89.75 82 ALA A N 1
ATOM 648 C CA . ALA A 1 82 ? -10.701 -4.876 0.918 1.00 89.75 82 ALA A CA 1
ATOM 649 C C . ALA A 1 82 ? -10.688 -3.795 2.011 1.00 89.75 82 ALA A C 1
ATOM 651 O O . ALA A 1 82 ? -11.643 -3.018 2.111 1.00 89.75 82 ALA A O 1
ATOM 652 N N . LEU A 1 83 ? -9.590 -3.683 2.761 1.00 92.31 83 LEU A N 1
ATOM 653 C CA . LEU A 1 83 ? -9.394 -2.654 3.785 1.00 92.31 83 LEU A CA 1
ATOM 654 C C . LEU A 1 83 ? -9.390 -1.248 3.175 1.00 92.31 83 LEU A C 1
ATOM 656 O O . LEU A 1 83 ? -10.011 -0.334 3.713 1.00 92.31 83 LEU A O 1
ATOM 660 N N . ASN A 1 84 ? -8.806 -1.085 1.988 1.00 90.25 84 ASN A N 1
ATOM 661 C CA . ASN A 1 84 ? -8.870 0.161 1.229 1.00 90.25 84 ASN A CA 1
ATOM 662 C C . ASN A 1 84 ? -10.293 0.542 0.809 1.00 90.25 84 ASN A C 1
ATOM 664 O O . ASN A 1 84 ? -10.681 1.710 0.899 1.00 90.25 84 ASN A O 1
ATOM 668 N N . ARG A 1 85 ? -11.096 -0.426 0.348 1.00 91.12 85 ARG A N 1
ATOM 669 C CA . ARG A 1 85 ? -12.508 -0.178 0.015 1.00 91.12 85 ARG A CA 1
ATOM 670 C C . ARG A 1 85 ? -13.301 0.248 1.246 1.00 91.12 85 ARG A C 1
ATOM 672 O O . ARG A 1 85 ? -14.083 1.196 1.152 1.00 91.12 85 ARG A O 1
ATOM 679 N N . ARG A 1 86 ? -13.070 -0.416 2.383 1.00 93.19 86 ARG A N 1
ATOM 680 C CA . ARG A 1 86 ? -13.661 -0.052 3.675 1.00 93.19 86 ARG A CA 1
ATOM 681 C C . ARG A 1 86 ? -13.271 1.371 4.067 1.00 93.19 86 ARG A C 1
ATOM 683 O O . ARG A 1 86 ? -14.159 2.194 4.271 1.00 93.19 86 ARG A O 1
ATOM 690 N N . LEU A 1 87 ? -11.980 1.690 4.064 1.00 90.75 87 LEU A N 1
ATOM 691 C CA . LEU A 1 87 ? -11.482 3.019 4.404 1.00 90.75 87 LEU A CA 1
ATOM 692 C C . LEU A 1 87 ? -12.099 4.111 3.525 1.00 90.75 87 LEU A C 1
ATOM 694 O O . LEU A 1 87 ? -12.583 5.123 4.026 1.00 90.75 87 LEU A O 1
ATOM 698 N N . ALA A 1 88 ? -12.162 3.890 2.212 1.00 88.19 88 ALA A N 1
ATOM 699 C CA . A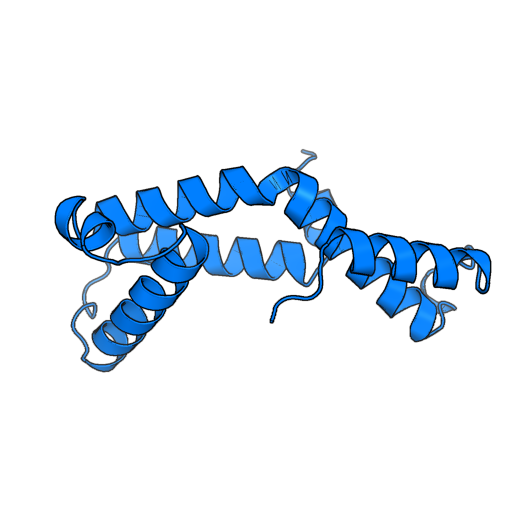LA A 1 88 ? -12.782 4.840 1.296 1.00 88.19 88 ALA A CA 1
ATOM 700 C C . ALA A 1 88 ? -14.282 5.044 1.579 1.00 88.19 88 ALA A C 1
ATOM 702 O O . ALA A 1 88 ? -14.802 6.140 1.372 1.00 88.19 88 ALA A O 1
ATOM 703 N N . ALA A 1 89 ? -15.002 4.007 2.014 1.00 88.56 89 ALA A N 1
ATOM 704 C CA . ALA A 1 89 ? -16.400 4.137 2.422 1.00 88.56 89 ALA A CA 1
ATOM 705 C C . ALA A 1 89 ? -16.536 4.940 3.725 1.00 88.56 89 ALA A C 1
ATOM 707 O O . ALA A 1 89 ? -17.398 5.808 3.818 1.00 88.56 89 ALA A O 1
ATOM 708 N N . GLU A 1 90 ? -15.660 4.702 4.700 1.00 90.81 90 GLU A N 1
ATOM 709 C CA . GLU A 1 90 ? -15.666 5.401 5.988 1.00 90.81 90 GLU A CA 1
ATOM 710 C C . GLU A 1 90 ? -15.292 6.883 5.862 1.00 90.81 90 GLU A C 1
ATOM 712 O O . GLU A 1 90 ? -15.937 7.720 6.490 1.00 90.81 90 GLU A O 1
ATOM 717 N N . ILE A 1 91 ? -14.320 7.222 5.005 1.00 86.75 91 ILE A N 1
ATOM 718 C CA . ILE A 1 91 ? -13.973 8.617 4.684 1.00 86.75 91 ILE A CA 1
ATOM 719 C C . ILE A 1 91 ? -15.173 9.332 4.051 1.00 86.75 91 ILE A C 1
ATOM 721 O O . ILE A 1 91 ? -15.525 10.428 4.468 1.00 86.75 91 ILE A O 1
ATOM 725 N N . ARG A 1 92 ? -15.850 8.708 3.074 1.00 88.12 92 ARG A N 1
ATOM 726 C CA . ARG A 1 92 ? -17.059 9.292 2.454 1.00 88.12 92 ARG A CA 1
ATOM 727 C C . ARG A 1 92 ? -18.217 9.449 3.437 1.00 88.12 92 ARG A C 1
ATOM 729 O O . ARG A 1 92 ? -19.084 10.285 3.214 1.00 88.12 92 ARG A O 1
ATOM 736 N N . ALA A 1 93 ? -18.241 8.630 4.482 1.00 91.56 93 ALA A N 1
ATOM 737 C CA . ALA A 1 93 ? -19.216 8.694 5.559 1.00 91.56 93 ALA A CA 1
ATOM 738 C C . ALA A 1 93 ? -18.790 9.631 6.704 1.00 91.56 93 ALA A C 1
ATOM 740 O O . ALA A 1 93 ? -19.423 9.590 7.756 1.00 91.56 93 ALA A O 1
ATOM 741 N N . CYS A 1 94 ? -17.730 10.433 6.528 1.00 87.94 94 CYS A N 1
ATOM 742 C CA . CYS A 1 94 ? -17.254 11.400 7.523 1.00 87.94 94 CYS A CA 1
ATOM 743 C C . CYS A 1 94 ? -16.839 10.777 8.871 1.00 87.94 94 CYS A C 1
ATOM 745 O O . CYS A 1 94 ? -16.792 11.446 9.898 1.00 87.94 94 CYS A O 1
ATOM 747 N N . LYS A 1 95 ? -16.495 9.479 8.898 1.00 86.50 95 LYS A N 1
ATOM 748 C CA . LYS A 1 95 ? -16.049 8.800 10.134 1.00 86.50 95 LYS A CA 1
ATOM 749 C C . LYS A 1 95 ? -14.646 9.210 10.589 1.00 86.50 95 LYS A C 1
ATOM 751 O O . LYS A 1 95 ? -14.246 8.872 11.697 1.00 86.50 95 LYS A O 1
ATOM 756 N N . TRP A 1 96 ? -13.912 9.904 9.726 1.00 83.75 96 TRP A N 1
ATOM 757 C CA . TRP A 1 96 ? -12.523 10.311 9.924 1.00 83.75 96 TRP A CA 1
ATOM 758 C C . TRP A 1 96 ? -12.344 11.831 9.777 1.00 83.75 96 TRP A C 1
ATOM 760 O O . TRP A 1 96 ? -11.299 12.288 9.322 1.00 83.75 96 TRP A O 1
ATOM 770 N N . ASP A 1 97 ? -13.376 12.610 10.117 1.00 77.00 97 ASP A N 1
ATOM 771 C CA . ASP A 1 97 ? -13.352 14.078 10.006 1.00 77.00 97 ASP A CA 1
ATOM 772 C C . ASP A 1 97 ? -12.365 14.733 10.989 1.00 77.00 97 ASP A C 1
ATOM 774 O O . ASP A 1 97 ? -11.868 15.834 10.741 1.00 77.00 97 ASP A O 1
ATOM 778 N N . GLU A 1 98 ? -12.022 14.043 12.078 1.00 79.44 98 GLU A N 1
ATOM 779 C CA . GLU A 1 98 ? -10.916 14.429 12.950 1.00 79.44 98 GLU A CA 1
ATOM 780 C C . GLU A 1 98 ? -9.583 13.891 12.416 1.00 79.44 98 GLU A C 1
ATOM 782 O O . GLU A 1 98 ? -9.465 12.744 11.977 1.00 79.44 98 GLU A O 1
ATOM 787 N N . ALA A 1 99 ? -8.545 14.727 12.478 1.00 66.94 99 ALA A N 1
ATOM 788 C CA . ALA A 1 99 ? -7.222 14.374 11.986 1.00 66.94 99 ALA A CA 1
ATOM 789 C C . ALA A 1 99 ? -6.613 13.218 12.801 1.00 66.94 99 ALA A C 1
ATOM 791 O O . ALA A 1 99 ? -6.082 13.421 13.891 1.00 66.94 99 ALA A O 1
ATOM 792 N N . SER A 1 100 ? -6.641 12.007 12.239 1.00 82.06 100 SER A N 1
ATOM 793 C CA . SER A 1 100 ? -5.926 10.841 12.768 1.00 82.06 100 SER A CA 1
ATOM 794 C C . SER A 1 100 ? -4.506 10.779 12.183 1.00 82.06 100 SER A C 1
ATOM 796 O O . SER A 1 100 ? -4.355 10.607 10.967 1.00 82.06 100 SER A O 1
ATOM 798 N N . PRO A 1 101 ? -3.441 10.875 13.006 1.00 82.56 101 PRO A N 1
ATOM 799 C CA . PRO A 1 101 ? -2.061 10.751 12.532 1.00 82.56 101 PRO A CA 1
ATOM 800 C C . PRO A 1 101 ? -1.796 9.427 11.804 1.00 82.56 101 PRO A C 1
ATOM 802 O O . PRO A 1 101 ? -1.085 9.408 10.800 1.00 82.56 101 PRO A O 1
ATOM 805 N N . THR A 1 102 ? -2.416 8.335 12.262 1.00 82.06 102 THR A N 1
ATOM 806 C CA . THR A 1 102 ? -2.316 7.005 11.642 1.00 82.06 102 THR A CA 1
ATOM 807 C C . THR A 1 102 ? -2.961 6.979 10.259 1.00 82.06 102 THR A C 1
ATOM 809 O O . THR A 1 102 ? -2.377 6.448 9.317 1.00 82.06 102 THR A O 1
ATOM 812 N N . LEU A 1 103 ? -4.135 7.602 10.105 1.00 84.56 103 LEU A N 1
ATOM 813 C CA . LEU A 1 103 ? -4.796 7.718 8.805 1.00 84.56 103 LEU A CA 1
ATOM 814 C C . LEU A 1 103 ? -3.948 8.530 7.819 1.00 84.56 103 LEU A C 1
ATOM 816 O O . LEU A 1 103 ? -3.777 8.131 6.669 1.00 84.56 103 LEU A O 1
ATOM 820 N N . ILE A 1 104 ? -3.384 9.652 8.272 1.00 85.38 104 ILE A N 1
ATOM 821 C CA . ILE A 1 104 ? -2.500 10.482 7.446 1.00 85.38 104 ILE A CA 1
ATOM 822 C C . ILE A 1 104 ? -1.260 9.684 7.028 1.00 85.38 104 ILE A C 1
ATOM 824 O O . ILE A 1 104 ? -0.887 9.718 5.855 1.00 85.38 104 ILE A O 1
ATOM 828 N N . ALA A 1 105 ? -0.644 8.935 7.949 1.00 80.69 105 ALA A N 1
ATOM 829 C CA . ALA A 1 105 ? 0.505 8.084 7.650 1.00 80.69 105 ALA A CA 1
ATOM 830 C C . ALA A 1 105 ? 0.174 7.019 6.590 1.00 80.69 105 ALA A C 1
ATOM 832 O O . ALA A 1 105 ? 0.919 6.876 5.619 1.00 80.69 105 ALA A O 1
ATOM 833 N N . LEU A 1 106 ? -0.977 6.351 6.719 1.00 84.56 106 LEU A N 1
ATOM 834 C CA . LEU A 1 106 ? -1.469 5.368 5.752 1.00 84.56 106 LEU A CA 1
ATOM 835 C C . LEU A 1 106 ? -1.682 5.984 4.364 1.00 84.56 106 LEU A C 1
ATOM 837 O O . LEU A 1 106 ? -1.146 5.483 3.375 1.00 84.56 106 LEU A O 1
ATOM 841 N N . LEU A 1 107 ? -2.389 7.112 4.277 1.00 85.50 107 LEU A N 1
ATOM 842 C CA . LEU A 1 107 ? -2.620 7.802 3.004 1.00 85.50 107 LEU A CA 1
ATOM 843 C C . LEU A 1 107 ? -1.305 8.265 2.362 1.00 85.50 107 LEU A C 1
ATOM 845 O O . LEU A 1 107 ? -1.101 8.097 1.158 1.00 85.50 107 LEU A O 1
ATOM 849 N N . MET A 1 108 ? -0.383 8.808 3.158 1.00 83.00 108 MET A N 1
ATOM 850 C CA . MET A 1 108 ? 0.933 9.234 2.682 1.00 83.00 108 MET A CA 1
ATOM 851 C C . MET A 1 108 ? 1.762 8.060 2.162 1.00 83.00 108 MET A C 1
ATOM 853 O O . MET A 1 108 ? 2.407 8.187 1.119 1.00 83.00 108 MET A O 1
ATOM 857 N N . GLN A 1 109 ? 1.729 6.911 2.837 1.00 81.69 109 GLN A N 1
ATOM 858 C CA . GLN A 1 109 ? 2.398 5.702 2.370 1.00 81.69 109 GLN A CA 1
ATOM 859 C C . GLN A 1 109 ? 1.803 5.206 1.049 1.00 81.69 109 GLN A C 1
ATOM 861 O O . GLN A 1 109 ? 2.552 4.926 0.114 1.00 81.69 109 GLN A O 1
ATOM 866 N N . GLN A 1 110 ? 0.477 5.187 0.915 1.00 79.50 110 GLN A N 1
ATOM 867 C CA . GLN A 1 110 ? -0.190 4.797 -0.330 1.00 79.50 110 GLN A CA 1
ATOM 868 C C . GLN A 1 110 ? 0.154 5.726 -1.495 1.00 79.50 110 GLN A C 1
ATOM 870 O O . GLN A 1 110 ? 0.384 5.276 -2.623 1.00 79.50 110 GLN A O 1
ATOM 875 N N . VAL A 1 111 ? 0.226 7.032 -1.230 1.00 78.62 111 VAL A N 1
ATOM 876 C CA . VAL A 1 111 ? 0.673 8.021 -2.214 1.00 78.62 111 VAL A CA 1
ATOM 877 C C . VAL A 1 111 ? 2.134 7.777 -2.588 1.00 78.62 111 VAL A C 1
ATOM 879 O O . VAL A 1 111 ? 2.439 7.732 -3.778 1.00 78.62 111 VAL A O 1
ATOM 882 N N . ARG A 1 112 ? 3.030 7.546 -1.621 1.00 74.75 112 ARG A N 1
ATOM 883 C CA . ARG A 1 112 ? 4.446 7.229 -1.881 1.00 74.75 112 ARG A CA 1
ATOM 884 C C . ARG A 1 112 ? 4.606 5.956 -2.707 1.00 74.75 112 ARG A C 1
ATOM 886 O O . ARG A 1 112 ? 5.294 5.993 -3.722 1.00 74.75 112 ARG A O 1
ATOM 893 N N . ALA A 1 113 ? 3.928 4.869 -2.346 1.00 72.12 113 ALA A N 1
ATOM 894 C CA . ALA A 1 113 ? 3.962 3.610 -3.091 1.00 72.12 113 ALA A CA 1
ATOM 895 C C . ALA A 1 113 ? 3.503 3.808 -4.546 1.00 72.12 113 ALA A C 1
ATOM 897 O O . ALA A 1 113 ? 4.162 3.370 -5.493 1.00 72.12 113 ALA A O 1
ATOM 898 N N . ARG A 1 114 ? 2.417 4.566 -4.757 1.00 71.50 114 ARG A N 1
ATOM 899 C CA . ARG A 1 114 ? 1.949 4.920 -6.106 1.00 71.50 114 ARG A CA 1
ATOM 900 C C . ARG A 1 114 ? 2.925 5.824 -6.852 1.00 71.50 114 ARG A C 1
ATOM 902 O O . ARG A 1 114 ? 3.115 5.615 -8.049 1.00 71.50 114 ARG A O 1
ATOM 909 N N . LEU A 1 115 ? 3.534 6.807 -6.193 1.00 65.75 115 LEU A N 1
ATOM 910 C CA . LEU A 1 115 ? 4.515 7.712 -6.800 1.00 65.75 115 LEU A CA 1
ATOM 911 C C . LEU A 1 115 ? 5.773 6.963 -7.228 1.00 65.75 115 LEU A C 1
ATOM 913 O O . LEU A 1 115 ? 6.222 7.151 -8.353 1.00 65.75 115 LEU A O 1
ATOM 917 N N . ILE A 1 116 ? 6.290 6.067 -6.391 1.00 64.19 116 ILE A N 1
ATOM 918 C CA . ILE A 1 116 ? 7.447 5.236 -6.730 1.00 64.19 116 ILE A CA 1
ATOM 919 C C . ILE A 1 116 ? 7.125 4.349 -7.941 1.00 64.19 116 ILE 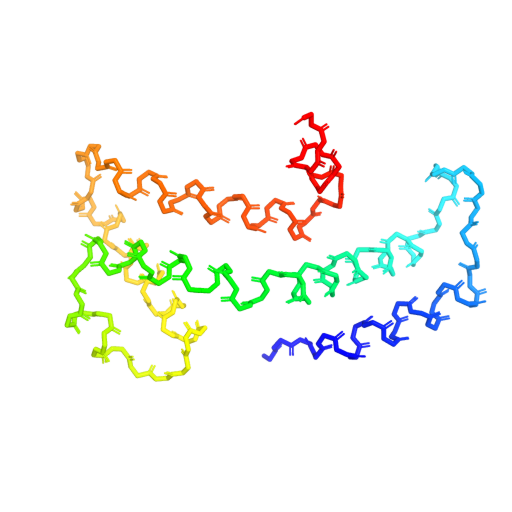A C 1
ATOM 921 O O . ILE A 1 116 ? 7.900 4.300 -8.895 1.00 64.19 116 ILE A O 1
ATOM 925 N N . ARG A 1 117 ? 5.943 3.720 -7.959 1.00 61.44 117 ARG A N 1
ATOM 926 C CA . ARG A 1 117 ? 5.508 2.860 -9.071 1.00 61.44 117 ARG A CA 1
ATOM 927 C C . ARG A 1 117 ? 5.287 3.624 -10.379 1.00 61.44 117 ARG A C 1
ATOM 929 O O . ARG A 1 117 ? 5.521 3.099 -11.464 1.00 61.44 117 ARG A O 1
ATOM 936 N N . THR A 1 118 ? 4.768 4.849 -10.303 1.00 61.69 118 THR A N 1
ATOM 937 C CA . THR A 1 118 ? 4.402 5.641 -11.490 1.00 61.69 118 THR A CA 1
ATOM 938 C C . THR A 1 118 ? 5.525 6.545 -11.983 1.00 61.69 118 THR A C 1
ATOM 940 O O . THR A 1 118 ? 5.499 6.940 -13.152 1.00 61.69 118 THR A O 1
ATOM 943 N N . ASN A 1 119 ? 6.510 6.848 -11.133 1.00 60.19 119 ASN A N 1
ATOM 944 C CA . ASN A 1 119 ? 7.567 7.805 -11.407 1.00 60.19 119 ASN A CA 1
ATOM 945 C C . ASN A 1 119 ? 8.956 7.231 -11.053 1.00 60.19 119 ASN A C 1
ATOM 947 O O . ASN A 1 119 ? 9.429 7.380 -9.925 1.00 60.19 119 ASN A O 1
ATOM 951 N N . PRO A 1 120 ? 9.676 6.658 -12.038 1.00 53.81 120 PRO A N 1
ATOM 952 C CA . PRO A 1 120 ? 11.002 6.063 -11.839 1.00 53.81 120 PRO A CA 1
ATOM 953 C C . PRO A 1 120 ? 12.048 7.034 -11.268 1.00 53.81 120 PRO A C 1
ATOM 955 O O . PRO A 1 120 ? 13.076 6.612 -10.744 1.00 53.81 120 PRO A O 1
ATOM 958 N N . ARG A 1 121 ? 11.820 8.353 -11.383 1.00 57.03 121 ARG A N 1
ATOM 959 C CA . ARG A 1 121 ? 12.709 9.378 -10.816 1.00 57.03 121 ARG A CA 1
ATOM 960 C C . ARG A 1 121 ? 12.631 9.450 -9.293 1.00 57.03 121 ARG A C 1
ATOM 962 O O . ARG A 1 121 ? 13.620 9.838 -8.686 1.00 57.03 121 ARG A O 1
ATOM 969 N N . TYR A 1 122 ? 11.514 9.047 -8.688 1.00 53.19 122 TYR A N 1
ATOM 970 C CA . TYR A 1 122 ? 11.331 9.098 -7.236 1.00 53.19 122 TYR A CA 1
ATOM 971 C C . TYR A 1 122 ? 12.319 8.170 -6.508 1.00 53.19 122 TYR A C 1
ATOM 973 O O . TYR A 1 122 ? 12.853 8.539 -5.468 1.00 53.19 122 TYR A O 1
ATOM 981 N N . LEU A 1 123 ? 12.677 7.035 -7.126 1.00 49.69 123 LEU A N 1
ATOM 982 C CA . LEU A 1 123 ? 13.705 6.112 -6.622 1.00 49.69 123 LEU A CA 1
ATOM 983 C C . LEU A 1 123 ? 15.099 6.747 -6.508 1.00 49.69 123 LEU A C 1
ATOM 985 O O . LEU A 1 123 ? 15.899 6.279 -5.707 1.00 49.69 123 LEU A O 1
ATOM 989 N N . LYS A 1 124 ? 15.410 7.790 -7.292 1.00 48.97 124 LYS A N 1
ATOM 990 C CA . LYS A 1 124 ? 16.713 8.472 -7.217 1.00 48.97 124 LYS A CA 1
ATOM 991 C C . LYS A 1 124 ? 16.814 9.453 -6.056 1.00 48.97 124 LYS A C 1
ATOM 993 O O . LYS A 1 124 ? 17.924 9.745 -5.644 1.00 48.97 124 LYS A O 1
ATOM 998 N N . THR A 1 125 ? 15.689 9.959 -5.561 1.00 48.28 125 THR A N 1
ATOM 999 C CA . THR A 1 125 ? 15.668 10.986 -4.511 1.00 48.28 125 THR A CA 1
ATOM 1000 C C . THR A 1 125 ? 15.568 10.371 -3.115 1.00 48.28 125 THR A C 1
ATOM 1002 O O . THR A 1 125 ? 16.090 10.938 -2.170 1.00 48.28 125 THR A O 1
ATOM 1005 N N . THR A 1 126 ? 14.947 9.196 -2.959 1.00 46.97 126 THR A N 1
ATOM 1006 C CA . THR A 1 126 ? 14.804 8.536 -1.643 1.00 46.97 126 THR A CA 1
ATOM 1007 C C . THR A 1 126 ? 15.938 7.577 -1.266 1.00 46.97 126 THR A C 1
ATOM 1009 O O . THR A 1 126 ? 15.971 7.122 -0.131 1.00 46.97 126 THR A O 1
ATOM 1012 N N . LEU A 1 127 ? 16.848 7.241 -2.188 1.00 42.53 127 LEU A N 1
ATOM 1013 C CA . LEU A 1 127 ? 17.990 6.332 -1.954 1.00 42.53 127 LEU A CA 1
ATOM 1014 C C . LEU A 1 127 ? 19.354 7.051 -1.961 1.00 42.53 127 LEU A C 1
ATOM 1016 O O . LEU A 1 127 ? 20.389 6.394 -2.047 1.00 42.53 127 LEU A O 1
ATOM 1020 N N . GLY A 1 128 ? 19.366 8.383 -1.899 1.00 34.91 128 GLY A N 1
ATOM 1021 C CA . GLY A 1 128 ? 20.600 9.163 -1.902 1.00 34.91 128 GLY A CA 1
ATOM 1022 C C . GLY A 1 128 ? 20.355 10.648 -1.674 1.00 34.91 128 GLY A C 1
ATOM 1023 O O . GLY A 1 128 ? 20.335 11.413 -2.635 1.00 34.91 128 GLY A O 1
ATOM 1024 N N . GLU A 1 129 ? 20.165 11.009 -0.405 1.00 39.00 129 GLU A N 1
ATOM 1025 C CA . GLU A 1 129 ? 21.169 11.759 0.368 1.00 39.00 129 GLU A CA 1
ATOM 1026 C C . GLU A 1 129 ? 21.494 10.961 1.636 1.00 39.00 129 GLU A C 1
ATOM 1028 O O . GLU A 1 129 ? 20.545 10.362 2.197 1.00 39.00 129 GLU A O 1
#

Foldseek 3Di:
DDPDLVNLLVLLVVLCVVPPDDPDPVPDDPSNVSSVLSVLLSVCCVVCVVPLLVVLLVLLCVVPNPVQQVVQDDPSVSSSVVSVVVVVVCVVVCVPVDDDPSVVVNVVSVVLSVCSSRPVVSVVVVVDD